Protein AF-A0A2Z2E329-F1 (afdb_monomer)

Mean predicted aligned error: 2.44 Å

pLDDT: mean 96.84, std 5.15, range [56.22, 98.81]

Structure (mmCIF, N/CA/C/O backbone):
data_AF-A0A2Z2E329-F1
#
_entry.id   AF-A0A2Z2E329-F1
#
loop_
_atom_site.group_PDB
_atom_site.id
_atom_site.type_symbol
_atom_site.label_atom_id
_atom_site.label_alt_id
_atom_site.label_comp_id
_atom_site.label_asym_id
_atom_site.label_entity_id
_atom_site.label_seq_id
_atom_site.pdbx_PDB_ins_code
_atom_site.Cartn_x
_atom_site.Cartn_y
_atom_site.Cartn_z
_atom_site.occupancy
_atom_site.B_iso_or_equiv
_atom_site.auth_seq_id
_atom_site.auth_comp_id
_atom_site.auth_asym_id
_atom_site.auth_atom_id
_atom_site.pdbx_PDB_model_num
ATOM 1 N N . GLU A 1 1 ? 2.860 -0.903 -26.169 1.00 56.22 1 GLU A N 1
ATOM 2 C CA . GLU A 1 1 ? 3.344 -0.074 -25.047 1.00 56.22 1 GLU A CA 1
ATOM 3 C C . GLU A 1 1 ? 4.044 -0.968 -24.043 1.00 56.22 1 GLU A C 1
ATOM 5 O O . GLU A 1 1 ? 3.713 -2.146 -23.970 1.00 56.22 1 GLU A O 1
ATOM 10 N N . ALA A 1 2 ? 5.029 -0.430 -23.336 1.00 77.94 2 ALA A N 1
ATOM 11 C CA . ALA A 1 2 ? 5.820 -1.147 -22.349 1.00 77.94 2 ALA A CA 1
ATOM 12 C C . ALA A 1 2 ? 5.401 -0.674 -20.950 1.00 77.94 2 ALA A C 1
ATOM 14 O O . ALA A 1 2 ? 5.903 0.331 -20.451 1.00 77.94 2 ALA A O 1
ATOM 15 N N . THR A 1 3 ? 4.414 -1.347 -20.358 1.00 93.88 3 THR A N 1
ATOM 16 C CA . THR A 1 3 ? 3.840 -0.992 -19.054 1.00 93.88 3 THR A CA 1
ATOM 17 C C . THR A 1 3 ? 3.978 -2.148 -18.070 1.00 93.88 3 THR A C 1
ATOM 19 O O . THR A 1 3 ? 3.959 -3.316 -18.451 1.00 93.88 3 THR A O 1
ATOM 22 N N . GLY A 1 4 ? 4.184 -1.804 -16.798 1.00 95.38 4 GLY A N 1
ATOM 23 C CA . GLY A 1 4 ? 4.199 -2.765 -15.698 1.00 95.38 4 GLY A CA 1
ATOM 24 C C . GLY A 1 4 ? 2.802 -2.968 -15.110 1.00 95.38 4 GLY A C 1
ATOM 25 O O . GLY A 1 4 ? 1.796 -2.616 -15.729 1.00 95.38 4 GLY A O 1
ATOM 26 N N . VAL A 1 5 ? 2.736 -3.474 -13.878 1.00 97.88 5 VAL A N 1
ATOM 27 C CA . VAL A 1 5 ? 1.482 -3.630 -13.130 1.00 97.88 5 VAL A CA 1
ATOM 28 C C . VAL A 1 5 ? 1.514 -2.801 -11.849 1.00 97.88 5 VAL A C 1
ATOM 30 O O . VAL A 1 5 ? 2.349 -2.984 -10.966 1.00 97.88 5 VAL A O 1
ATOM 33 N N . VAL A 1 6 ? 0.581 -1.857 -11.749 1.00 98.19 6 VAL A N 1
ATOM 34 C CA . VAL A 1 6 ? 0.477 -0.926 -10.623 1.00 98.19 6 VAL A CA 1
ATOM 35 C C . VAL A 1 6 ? -0.980 -0.831 -10.206 1.00 98.19 6 VAL A C 1
ATOM 37 O O . VAL A 1 6 ? -1.865 -0.690 -11.051 1.00 98.19 6 VAL A O 1
ATOM 40 N N . GLY A 1 7 ? -1.252 -0.909 -8.906 1.00 98.38 7 GLY A N 1
ATOM 41 C CA . GLY A 1 7 ? -2.625 -0.857 -8.431 1.00 98.38 7 GLY A CA 1
ATOM 42 C C . GLY A 1 7 ? -2.775 -0.787 -6.922 1.00 98.38 7 GLY A C 1
ATOM 43 O O . GLY A 1 7 ? -1.819 -0.897 -6.153 1.00 98.38 7 GLY A O 1
ATOM 44 N N . VAL A 1 8 ? -4.026 -0.596 -6.506 1.00 98.75 8 VAL A N 1
ATOM 45 C CA . VAL A 1 8 ? -4.427 -0.595 -5.102 1.00 98.75 8 VAL A CA 1
ATOM 46 C C . VAL A 1 8 ? -5.607 -1.537 -4.912 1.00 98.75 8 VAL A C 1
ATOM 48 O O . VAL A 1 8 ? -6.646 -1.379 -5.551 1.00 98.75 8 VAL A O 1
ATOM 51 N N . ALA A 1 9 ? -5.468 -2.486 -3.991 1.00 98.62 9 ALA A N 1
ATOM 52 C CA . ALA A 1 9 ? -6.575 -3.293 -3.494 1.00 98.62 9 ALA A CA 1
ATOM 53 C C . ALA A 1 9 ? -7.139 -2.661 -2.215 1.00 98.62 9 ALA A C 1
ATOM 55 O O . ALA A 1 9 ? -6.378 -2.300 -1.318 1.00 98.62 9 ALA A O 1
ATOM 56 N N . ALA A 1 10 ? -8.464 -2.544 -2.112 1.00 98.62 10 ALA A N 1
ATOM 57 C CA . ALA A 1 10 ? -9.139 -1.980 -0.945 1.00 98.62 10 ALA A CA 1
ATOM 58 C C . ALA A 1 10 ? -10.177 -2.957 -0.382 1.00 98.62 10 ALA A C 1
ATOM 60 O O . ALA A 1 10 ? -11.071 -3.406 -1.098 1.00 98.62 10 ALA A O 1
ATOM 61 N N . TYR A 1 11 ? -10.079 -3.240 0.915 1.00 98.44 11 TYR A N 1
ATOM 62 C CA . TYR A 1 11 ? -10.966 -4.140 1.646 1.00 98.44 11 TYR A CA 1
ATOM 63 C C . TYR A 1 11 ? -11.711 -3.384 2.740 1.00 98.44 11 TYR A C 1
ATOM 65 O O . TYR A 1 11 ? -11.110 -2.649 3.528 1.00 98.44 11 TYR A O 1
ATOM 73 N N . ARG A 1 12 ? -13.027 -3.595 2.819 1.00 98.19 12 ARG A N 1
ATOM 74 C CA . ARG A 1 12 ? -13.843 -3.084 3.922 1.00 98.19 12 ARG A CA 1
ATOM 75 C C . ARG A 1 12 ? -13.607 -3.942 5.160 1.00 98.19 12 ARG A C 1
ATOM 77 O O . ARG A 1 12 ? -13.712 -5.162 5.095 1.00 98.19 12 ARG A O 1
ATOM 84 N N . MET A 1 13 ? -13.338 -3.296 6.285 1.00 98.06 13 MET A N 1
ATOM 85 C CA . MET A 1 13 ? -13.168 -3.947 7.581 1.00 98.06 13 MET A CA 1
ATOM 86 C C . MET A 1 13 ? -14.481 -3.922 8.378 1.00 98.06 13 MET A C 1
ATOM 88 O O . MET A 1 13 ? -15.326 -3.044 8.177 1.00 98.06 13 MET A O 1
ATOM 92 N N . SER A 1 14 ? -14.656 -4.876 9.296 1.00 97.56 14 SER A N 1
ATOM 93 C CA . SER A 1 14 ? -15.852 -4.983 10.151 1.00 97.56 14 SER A CA 1
ATOM 94 C C . SER A 1 14 ? -16.041 -3.778 11.078 1.00 97.56 14 SER A C 1
ATOM 96 O O . SER A 1 14 ? -17.166 -3.425 11.415 1.00 97.56 14 SER A O 1
ATOM 98 N N . ASP A 1 15 ? -14.955 -3.088 11.424 1.00 96.56 15 ASP A N 1
ATOM 99 C CA . ASP A 1 15 ? -14.930 -1.878 12.252 1.00 96.56 15 ASP A CA 1
ATOM 100 C C . ASP A 1 15 ? -15.191 -0.575 11.461 1.00 96.56 15 ASP A C 1
ATOM 102 O O . ASP A 1 15 ? -14.860 0.529 11.917 1.00 96.56 15 ASP A O 1
ATOM 106 N N . GLY A 1 16 ? -15.739 -0.708 10.247 1.00 96.94 16 GLY A N 1
ATOM 107 C CA . GLY A 1 16 ? -16.148 0.392 9.375 1.00 96.94 16 GLY A CA 1
ATOM 108 C C . GLY A 1 16 ? -15.008 1.111 8.650 1.00 96.94 16 GLY A C 1
ATOM 109 O O . GLY A 1 16 ? -15.260 2.134 8.011 1.00 96.94 16 GLY A O 1
ATOM 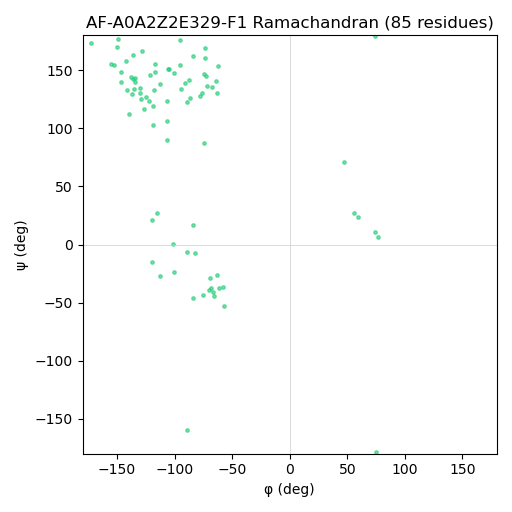110 N N . LYS A 1 17 ? -13.767 0.620 8.745 1.00 98.44 17 LYS A N 1
ATOM 111 C CA . LYS A 1 17 ? -12.587 1.198 8.076 1.00 98.44 17 LYS A CA 1
ATOM 112 C C . LYS A 1 17 ? -12.297 0.510 6.743 1.00 98.44 17 LYS A C 1
ATOM 114 O O . LYS A 1 17 ? -12.961 -0.453 6.357 1.00 98.44 17 LYS A O 1
ATOM 119 N N . THR A 1 18 ? -11.293 1.022 6.036 1.00 98.69 18 THR A N 1
ATOM 120 C CA . THR A 1 18 ? -10.797 0.431 4.787 1.00 98.69 18 THR A CA 1
ATOM 121 C C . THR A 1 18 ? -9.317 0.114 4.910 1.00 98.69 18 THR A C 1
ATOM 123 O O . THR A 1 18 ? -8.524 1.021 5.163 1.00 98.69 18 THR A O 1
ATOM 126 N N . MET A 1 19 ? -8.937 -1.140 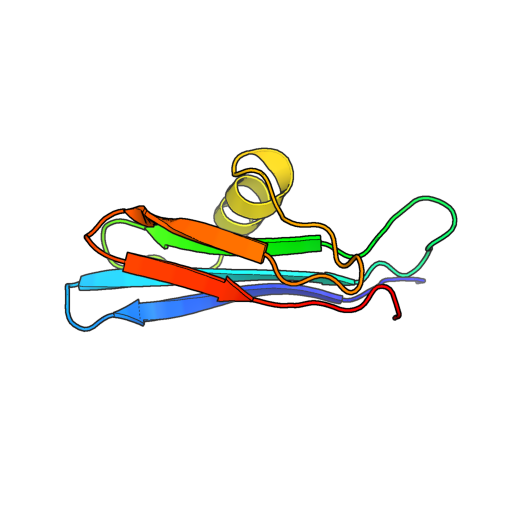4.681 1.00 98.50 19 MET A N 1
ATOM 127 C CA . MET A 1 19 ? -7.542 -1.532 4.496 1.00 98.50 19 MET A CA 1
ATOM 128 C C . MET A 1 19 ? -7.187 -1.424 3.015 1.00 98.50 19 MET A C 1
ATOM 130 O O . MET A 1 19 ? -7.836 -2.054 2.184 1.00 98.50 19 MET A O 1
ATOM 134 N N . ALA A 1 20 ? -6.164 -0.639 2.695 1.00 98.69 20 ALA A N 1
ATOM 135 C CA . ALA A 1 20 ? -5.657 -0.483 1.341 1.00 98.69 20 ALA A CA 1
ATOM 136 C C . ALA A 1 20 ? -4.253 -1.077 1.217 1.00 98.69 20 ALA A C 1
ATOM 138 O O . ALA A 1 20 ? -3.418 -0.874 2.104 1.00 98.69 20 ALA A O 1
ATOM 139 N N . VAL A 1 21 ? -4.004 -1.770 0.109 1.00 98.75 21 VAL A N 1
ATOM 140 C CA . VAL A 1 21 ? -2.726 -2.398 -0.233 1.00 98.75 21 VAL A CA 1
ATOM 141 C C . VAL A 1 21 ? -2.304 -1.911 -1.614 1.00 98.75 21 VAL A C 1
ATOM 143 O O . VAL A 1 21 ? -3.001 -2.165 -2.591 1.00 98.75 21 VAL A O 1
ATOM 146 N N . LEU A 1 22 ? -1.180 -1.203 -1.682 1.00 98.81 22 LEU A N 1
ATOM 147 C CA . LEU A 1 22 ? -0.517 -0.776 -2.913 1.00 98.81 22 LEU A CA 1
ATOM 148 C C . LEU A 1 22 ? 0.502 -1.832 -3.339 1.00 98.81 22 LEU A C 1
ATOM 150 O O . LEU A 1 22 ? 1.273 -2.305 -2.502 1.00 98.81 22 LEU A O 1
ATOM 154 N N . PHE A 1 23 ? 0.563 -2.090 -4.640 1.00 98.62 23 PHE A N 1
ATOM 155 C CA . PHE A 1 23 ? 1.663 -2.778 -5.311 1.00 98.62 23 PHE A CA 1
ATOM 156 C C . PHE A 1 23 ? 2.032 -2.015 -6.590 1.00 98.62 23 PHE A C 1
ATOM 158 O O . PHE A 1 23 ? 1.160 -1.512 -7.302 1.00 98.62 23 PHE A O 1
ATOM 165 N N . SER A 1 24 ? 3.328 -1.907 -6.862 1.00 98.50 24 SER A N 1
ATOM 166 C CA . SER A 1 24 ? 3.889 -1.271 -8.050 1.00 98.50 24 SER A CA 1
ATOM 167 C C . SER A 1 24 ? 5.069 -2.099 -8.539 1.00 98.50 24 SER A C 1
ATOM 169 O O . SER A 1 24 ? 6.086 -2.189 -7.849 1.00 98.50 24 SER A O 1
ATOM 171 N N . VAL A 1 25 ? 4.904 -2.713 -9.706 1.00 98.31 25 VAL A N 1
ATOM 172 C CA . VAL A 1 25 ? 5.910 -3.512 -10.408 1.00 98.31 25 VAL A CA 1
ATOM 173 C C . VAL A 1 25 ? 6.147 -2.818 -11.752 1.00 98.31 25 VAL A C 1
ATOM 175 O O . VAL A 1 25 ? 5.268 -2.867 -12.619 1.00 98.31 25 VAL A O 1
ATOM 178 N N . PRO A 1 26 ? 7.252 -2.071 -11.916 1.00 97.31 26 PRO A N 1
ATOM 179 C CA . 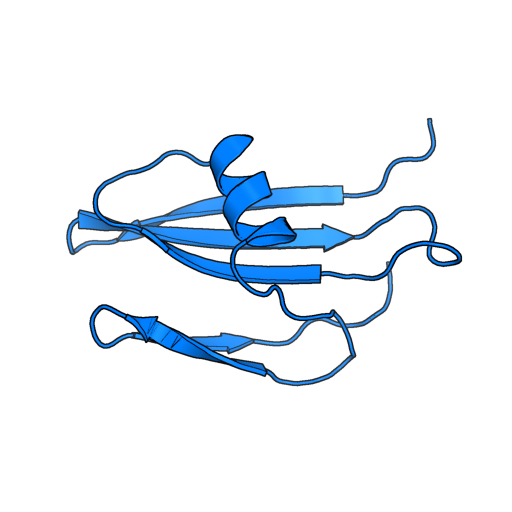PRO A 1 26 ? 7.513 -1.313 -13.133 1.00 97.31 26 PRO A CA 1
ATOM 180 C C . PRO A 1 26 ? 7.926 -2.230 -14.290 1.00 97.31 26 PRO A C 1
ATOM 182 O O . PRO A 1 26 ? 8.386 -3.346 -14.088 1.00 97.31 26 PRO A O 1
ATOM 185 N N . TYR A 1 27 ? 7.807 -1.729 -15.519 1.00 94.62 27 TYR A N 1
ATOM 186 C CA . TYR A 1 27 ? 8.367 -2.407 -16.692 1.00 94.62 27 TYR A CA 1
ATOM 187 C C . TYR A 1 27 ? 9.894 -2.242 -16.776 1.00 94.62 27 TYR A C 1
ATOM 189 O O . TYR A 1 27 ? 10.609 -3.192 -17.078 1.00 94.62 27 TYR A O 1
ATOM 197 N N . ASP A 1 28 ? 10.397 -1.027 -16.522 1.00 92.69 28 ASP A N 1
ATOM 198 C CA . ASP A 1 28 ? 11.815 -0.683 -16.671 1.00 92.69 28 ASP A CA 1
ATOM 199 C C . ASP A 1 28 ? 12.511 -0.529 -15.313 1.00 92.69 28 ASP A C 1
ATOM 201 O O . ASP A 1 28 ? 12.342 0.472 -14.608 1.00 92.69 28 ASP A O 1
ATOM 205 N N . TYR A 1 29 ? 13.336 -1.517 -14.973 1.00 93.81 29 TYR A N 1
ATOM 206 C CA . TYR A 1 29 ? 14.111 -1.546 -13.732 1.00 93.81 29 TYR A CA 1
ATOM 207 C C . TYR A 1 29 ? 15.412 -0.734 -13.780 1.00 93.81 29 TYR A C 1
ATOM 209 O O . TYR A 1 29 ? 16.048 -0.550 -12.743 1.00 93.81 29 TYR A O 1
ATOM 217 N N . ASN A 1 30 ? 15.812 -0.205 -14.944 1.00 91.62 30 ASN A N 1
ATOM 218 C CA . ASN A 1 30 ? 16.962 0.704 -15.006 1.00 91.62 30 ASN A CA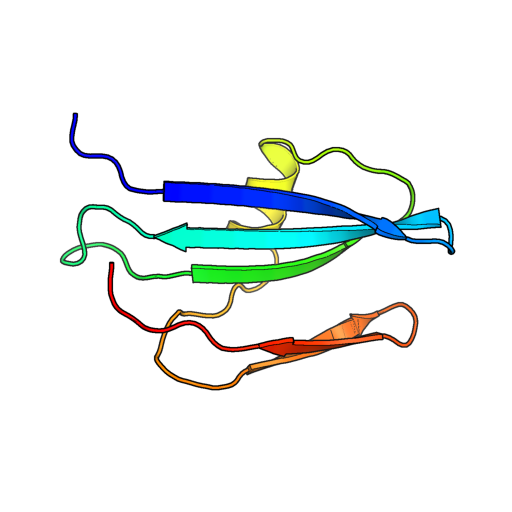 1
ATOM 219 C C . ASN A 1 30 ? 16.645 2.049 -14.335 1.00 91.62 30 ASN A C 1
ATOM 221 O O . ASN A 1 30 ? 17.543 2.712 -13.818 1.00 91.62 30 ASN A O 1
ATOM 225 N N . LEU A 1 31 ? 15.367 2.446 -14.339 1.00 90.12 31 LEU A N 1
ATOM 226 C CA . LEU A 1 31 ? 14.887 3.722 -13.801 1.00 90.12 31 LEU A CA 1
ATOM 227 C C . LEU A 1 31 ? 14.010 3.562 -12.553 1.00 90.12 31 LEU A C 1
ATOM 229 O O . LEU A 1 31 ? 13.953 4.472 -11.724 1.00 90.12 31 LEU A O 1
ATOM 233 N N . TYR A 1 32 ? 13.325 2.424 -12.407 1.00 94.56 32 TYR A N 1
ATOM 234 C CA . TYR A 1 32 ? 12.330 2.205 -11.359 1.00 94.56 32 TYR A CA 1
ATOM 235 C C . TYR A 1 32 ? 12.582 0.918 -10.570 1.00 94.56 32 TYR A C 1
ATOM 237 O O . TYR A 1 32 ? 13.396 0.078 -10.929 1.00 94.56 32 TYR A O 1
ATOM 245 N N . GLN A 1 33 ? 11.901 0.785 -9.436 1.00 97.06 33 GLN A N 1
ATOM 246 C CA . GLN A 1 33 ? 12.021 -0.347 -8.513 1.00 97.06 33 GLN A CA 1
ATOM 247 C C . GLN A 1 33 ? 10.624 -0.772 -8.061 1.00 97.06 33 GLN A C 1
ATOM 249 O O . GLN A 1 33 ? 9.677 0.007 -8.184 1.00 97.06 33 GLN A O 1
ATOM 254 N N . ASN A 1 34 ? 10.504 -1.977 -7.506 1.00 98.50 34 ASN A N 1
ATOM 255 C CA . ASN A 1 34 ? 9.265 -2.421 -6.877 1.00 98.50 34 ASN A CA 1
ATOM 256 C C . ASN A 1 34 ? 8.929 -1.572 -5.650 1.00 98.50 34 ASN A C 1
ATOM 258 O O . ASN A 1 34 ? 9.808 -1.266 -4.839 1.00 98.50 34 ASN A O 1
ATOM 262 N N . TRP A 1 35 ? 7.644 -1.261 -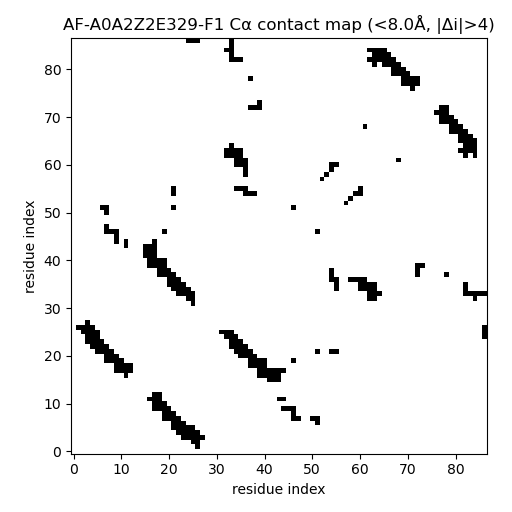5.477 1.00 98.62 35 TRP A N 1
ATOM 263 C CA . TRP A 1 35 ? 7.131 -0.568 -4.295 1.00 98.62 35 TRP A CA 1
ATOM 264 C C . TRP A 1 35 ? 5.817 -1.174 -3.822 1.00 98.62 35 TRP A C 1
ATOM 266 O O . TRP A 1 35 ? 4.950 -1.532 -4.619 1.00 98.62 35 TRP A O 1
ATOM 276 N N . TRP A 1 36 ? 5.630 -1.214 -2.509 1.00 98.81 36 TRP A N 1
ATOM 277 C CA . TRP A 1 36 ? 4.382 -1.642 -1.894 1.00 98.81 36 TRP A CA 1
ATOM 278 C C . TRP A 1 36 ? 4.066 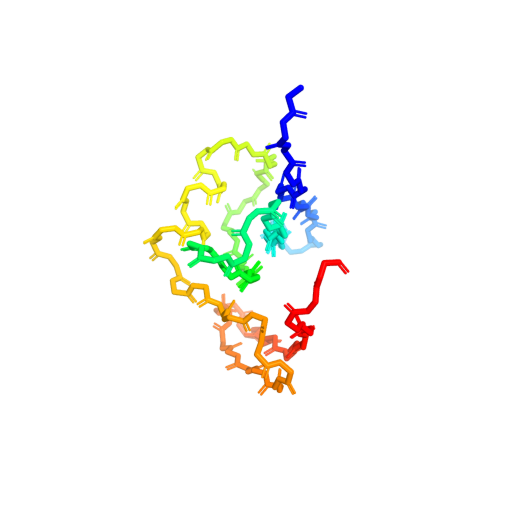-0.815 -0.657 1.00 98.81 36 TRP A C 1
ATOM 280 O O . TRP A 1 36 ? 4.930 -0.189 -0.041 1.00 98.81 36 TRP A O 1
ATOM 290 N N . ASN A 1 37 ? 2.792 -0.782 -0.282 1.00 98.75 37 ASN A N 1
ATOM 291 C CA . ASN A 1 37 ? 2.382 -0.092 0.932 1.00 98.75 37 ASN A CA 1
ATOM 292 C C . ASN A 1 37 ? 1.077 -0.665 1.488 1.00 98.75 37 ASN A C 1
ATOM 294 O O . ASN A 1 37 ? 0.256 -1.196 0.748 1.00 98.75 37 ASN A O 1
ATOM 298 N N . VAL A 1 38 ? 0.861 -0.509 2.793 1.00 98.62 38 VAL A N 1
ATOM 299 C CA . VAL A 1 38 ? -0.401 -0.842 3.466 1.00 98.62 38 VAL A CA 1
ATOM 300 C C . VAL A 1 38 ? -0.833 0.338 4.329 1.00 98.62 38 VAL A C 1
ATOM 302 O O . VAL A 1 38 ? -0.018 0.909 5.055 1.00 98.62 38 VAL A O 1
ATOM 305 N N . LYS A 1 39 ? -2.107 0.727 4.279 1.00 98.50 39 LYS A N 1
ATOM 306 C CA . LYS A 1 39 ? -2.657 1.803 5.123 1.00 98.50 39 LYS A CA 1
ATOM 307 C C . LYS A 1 39 ? -4.107 1.512 5.480 1.00 98.50 39 LYS A C 1
ATOM 309 O O . LYS A 1 39 ? -4.837 0.924 4.687 1.00 98.50 39 LYS A O 1
ATOM 314 N N . VAL A 1 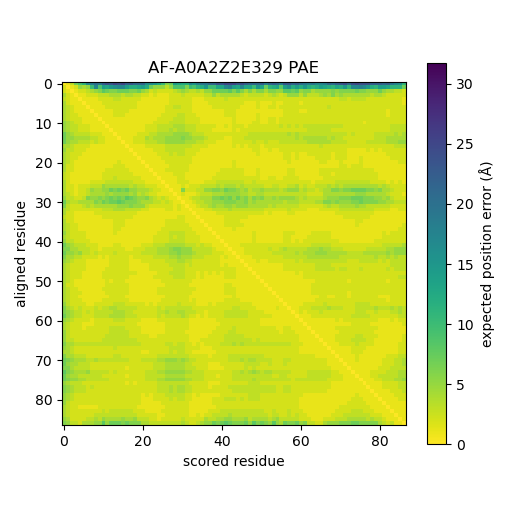40 ? -4.530 1.959 6.660 1.00 98.56 40 VAL A N 1
ATOM 315 C CA . VAL A 1 40 ? -5.934 1.898 7.081 1.00 98.56 40 VAL A CA 1
ATOM 316 C C . VAL A 1 40 ? -6.535 3.300 7.034 1.00 98.56 40 VAL A C 1
ATOM 318 O O . VAL A 1 40 ? -6.032 4.233 7.662 1.00 98.56 40 VAL A O 1
ATOM 321 N N . TYR A 1 41 ? -7.625 3.454 6.287 1.00 98.38 41 TYR A N 1
ATOM 322 C CA . TYR A 1 41 ? -8.375 4.701 6.161 1.00 98.38 41 TYR A CA 1
ATOM 323 C C . TYR A 1 41 ? -9.629 4.691 7.038 1.00 98.38 41 TYR A C 1
ATOM 325 O O . TYR A 1 41 ? -10.275 3.659 7.216 1.00 98.38 41 TYR A O 1
ATOM 333 N N . ARG A 1 42 ? -10.019 5.871 7.540 1.00 97.81 42 ARG A N 1
ATOM 334 C CA . ARG A 1 42 ? -11.316 6.062 8.209 1.00 97.81 42 ARG A CA 1
ATOM 335 C C . ARG A 1 42 ? -12.454 5.924 7.200 1.00 97.81 42 ARG A C 1
ATOM 337 O O . ARG A 1 42 ? -12.405 6.553 6.138 1.00 97.81 42 ARG A O 1
ATOM 344 N N . GLY A 1 43 ? -13.494 5.192 7.595 1.00 97.81 43 GLY A N 1
ATOM 345 C CA . GLY A 1 43 ? -14.689 4.965 6.788 1.00 97.81 43 GLY A CA 1
ATOM 346 C C . GLY A 1 43 ? -14.465 3.986 5.636 1.00 97.81 43 GLY A C 1
ATOM 347 O O . GLY A 1 43 ? -13.354 3.495 5.407 1.00 97.81 43 GLY A O 1
ATOM 348 N N . TRP A 1 44 ? -15.536 3.736 4.884 1.00 96.00 44 TRP A N 1
ATOM 349 C CA . TRP A 1 44 ? -15.468 3.000 3.627 1.00 96.00 44 TRP A CA 1
ATOM 350 C C . TRP A 1 44 ? -14.935 3.897 2.504 1.00 96.00 44 TRP A C 1
ATOM 352 O O . TRP A 1 44 ? -15.457 4.991 2.281 1.00 96.00 44 TRP A O 1
ATOM 362 N N . ARG A 1 45 ? -13.900 3.434 1.796 1.00 97.44 45 ARG A N 1
ATOM 363 C CA . ARG A 1 45 ? -13.300 4.116 0.644 1.00 97.44 45 ARG A CA 1
ATOM 364 C C . ARG A 1 45 ? -13.018 3.109 -0.464 1.00 97.44 45 ARG A C 1
ATOM 366 O O . ARG A 1 45 ? -12.374 2.092 -0.229 1.00 97.44 45 ARG A O 1
ATOM 373 N N . ARG A 1 46 ? -13.467 3.410 -1.680 1.00 98.00 46 ARG A N 1
ATOM 374 C CA . ARG A 1 46 ? -13.099 2.637 -2.871 1.00 98.00 46 ARG A CA 1
ATOM 375 C C . ARG A 1 46 ? -11.652 2.963 -3.256 1.00 98.00 46 ARG A C 1
ATOM 377 O O . ARG A 1 46 ? -11.220 4.096 -3.069 1.00 98.00 46 ARG A O 1
ATOM 384 N N . ALA A 1 47 ? -10.924 1.984 -3.789 1.00 98.44 47 ALA A N 1
ATOM 385 C CA . ALA A 1 47 ? -9.633 2.246 -4.416 1.00 98.44 47 ALA A CA 1
ATOM 386 C C . ALA A 1 47 ? -9.819 3.158 -5.640 1.00 98.44 47 ALA A C 1
ATOM 388 O O . ALA A 1 47 ? -10.681 2.902 -6.484 1.00 98.44 47 ALA A O 1
ATOM 389 N N . ASP A 1 48 ? -9.027 4.221 -5.707 1.00 98.44 48 ASP A N 1
ATOM 390 C CA . ASP A 1 48 ? -9.028 5.211 -6.779 1.00 98.44 48 ASP A CA 1
ATOM 391 C C . ASP A 1 48 ? -7.617 5.794 -6.982 1.00 98.44 48 ASP A C 1
ATOM 393 O O . ASP A 1 48 ? -6.674 5.474 -6.249 1.00 98.44 48 ASP A O 1
ATOM 397 N N . GLN A 1 49 ? -7.478 6.668 -7.981 1.00 98.44 49 GLN A N 1
ATOM 398 C CA . GLN A 1 49 ? -6.213 7.333 -8.302 1.00 98.44 49 GLN A CA 1
ATOM 399 C C . GLN A 1 49 ? -5.654 8.134 -7.114 1.00 98.44 49 GLN A C 1
ATOM 401 O O . GLN A 1 49 ? -4.450 8.148 -6.869 1.00 98.44 49 GLN A O 1
ATOM 406 N N . LYS A 1 50 ? -6.528 8.758 -6.318 1.00 98.31 50 LYS A N 1
ATOM 407 C CA . LYS A 1 50 ? -6.127 9.547 -5.148 1.00 98.31 50 LYS A CA 1
ATOM 408 C C . LYS A 1 50 ? -5.553 8.662 -4.039 1.00 98.31 50 LYS A C 1
ATOM 410 O O . LYS A 1 50 ? -4.608 9.064 -3.360 1.00 98.31 50 LYS A O 1
ATOM 415 N N . MET A 1 51 ? -6.115 7.470 -3.841 1.00 98.69 51 MET A N 1
ATOM 416 C CA . MET A 1 51 ? -5.602 6.473 -2.904 1.00 98.69 51 MET A CA 1
ATOM 417 C C . MET A 1 51 ? -4.244 5.934 -3.362 1.00 98.69 51 MET A C 1
ATOM 419 O O . MET A 1 51 ? -3.345 5.805 -2.533 1.00 98.69 51 MET A O 1
ATOM 423 N N . TYR A 1 52 ? -4.072 5.684 -4.664 1.00 98.62 52 TYR A N 1
ATOM 424 C CA . TYR A 1 52 ? -2.768 5.345 -5.239 1.00 98.62 52 TYR A CA 1
ATOM 425 C C . TYR A 1 52 ? -1.724 6.432 -4.944 1.00 98.62 52 TYR A C 1
ATOM 427 O O . TYR A 1 52 ? -0.690 6.134 -4.349 1.00 98.62 52 TYR A O 1
ATOM 435 N N . GLU A 1 53 ? -2.014 7.696 -5.263 1.00 98.50 53 GLU A N 1
ATOM 436 C CA . GLU A 1 53 ? -1.074 8.803 -5.047 1.00 98.50 53 GLU A CA 1
ATOM 437 C C . GLU A 1 53 ? -0.711 8.996 -3.569 1.00 98.50 53 GLU A C 1
ATOM 439 O O . GLU A 1 53 ? 0.436 9.294 -3.234 1.00 98.50 53 GLU A O 1
ATOM 444 N N . ASP A 1 54 ? -1.677 8.817 -2.666 1.00 98.56 54 ASP A N 1
ATOM 445 C CA . ASP A 1 54 ? -1.435 8.884 -1.226 1.00 98.56 54 ASP A CA 1
ATOM 446 C C . ASP A 1 54 ? -0.520 7.747 -0.746 1.00 98.56 54 ASP A C 1
ATOM 448 O O . ASP A 1 54 ? 0.412 7.990 0.025 1.00 98.56 54 ASP A O 1
ATOM 452 N N . LEU A 1 55 ? -0.756 6.513 -1.200 1.00 98.62 55 LEU A N 1
ATOM 453 C CA . LEU A 1 55 ? 0.054 5.353 -0.818 1.00 98.62 55 LEU A CA 1
ATOM 454 C C . LEU A 1 55 ? 1.463 5.398 -1.420 1.00 98.62 55 LEU A C 1
ATOM 456 O O . LEU A 1 55 ? 2.414 5.029 -0.728 1.00 98.62 55 LEU A O 1
ATOM 460 N N . TYR A 1 56 ? 1.588 5.850 -2.669 1.00 98.31 56 TYR A N 1
ATOM 461 C CA . TYR A 1 56 ? 2.840 5.833 -3.423 1.00 98.31 56 TYR A CA 1
ATOM 462 C C . TYR A 1 56 ? 3.719 7.054 -3.116 1.00 98.31 56 TYR A C 1
ATOM 464 O O . TYR A 1 56 ? 4.902 6.895 -2.840 1.00 98.31 56 TYR A O 1
ATOM 472 N N . TYR A 1 57 ? 3.164 8.272 -3.086 1.00 97.94 57 TYR A N 1
ATOM 473 C CA . TYR A 1 57 ? 3.974 9.492 -2.937 1.00 97.94 57 TYR A CA 1
ATOM 474 C C . TYR A 1 57 ? 3.994 10.075 -1.520 1.00 97.94 57 TYR A C 1
ATOM 476 O O . TYR A 1 57 ? 4.912 10.820 -1.189 1.00 97.94 57 TYR A O 1
ATOM 484 N N . LYS A 1 58 ? 2.984 9.794 -0.682 1.00 97.31 58 LYS A N 1
ATOM 485 C CA . LYS A 1 58 ? 2.764 10.545 0.578 1.00 97.31 58 LYS A CA 1
ATOM 486 C C . LYS A 1 58 ? 2.836 9.706 1.850 1.00 97.31 58 LYS A C 1
ATOM 488 O O . LYS A 1 58 ? 2.933 10.266 2.936 1.00 97.31 58 LYS A O 1
ATOM 493 N N . SER A 1 59 ? 2.771 8.380 1.739 1.00 96.81 59 SER A N 1
ATOM 494 C CA . SER A 1 59 ? 2.628 7.479 2.894 1.00 96.81 59 SER A CA 1
ATOM 495 C C . SER A 1 59 ? 3.831 6.559 3.107 1.00 96.81 59 SER A C 1
ATOM 497 O O . SER A 1 59 ? 3.652 5.463 3.644 1.00 96.81 59 SER A O 1
ATOM 499 N N . SER A 1 60 ? 5.020 6.991 2.675 1.00 97.00 60 SER A N 1
ATOM 500 C CA . SER A 1 60 ? 6.298 6.277 2.823 1.00 97.00 60 SER A CA 1
ATOM 501 C C . SER A 1 60 ? 6.196 4.799 2.418 1.00 97.00 60 SER A C 1
ATOM 503 O O . SER A 1 60 ? 6.151 3.931 3.296 1.00 97.00 60 SER A O 1
ATOM 505 N N . PRO A 1 61 ? 6.060 4.496 1.112 1.00 98.12 61 PRO A N 1
ATOM 506 C CA . PRO A 1 61 ? 6.004 3.115 0.647 1.00 98.12 61 PRO A CA 1
ATOM 507 C C . PRO A 1 61 ? 7.299 2.369 0.975 1.00 98.12 61 PRO A C 1
ATOM 509 O O . PRO A 1 61 ? 8.374 2.958 1.087 1.00 98.12 61 PRO A O 1
ATOM 512 N N . PHE A 1 62 ? 7.183 1.054 1.106 1.00 98.62 62 PHE A N 1
ATOM 513 C CA . PHE A 1 62 ? 8.320 0.160 1.234 1.00 98.62 62 PHE A CA 1
ATOM 514 C C . PHE A 1 62 ? 8.805 -0.248 -0.148 1.00 98.62 62 PHE A C 1
ATOM 516 O O . PHE A 1 62 ? 8.005 -0.492 -1.056 1.00 98.62 62 PHE A O 1
ATOM 523 N N . LYS A 1 63 ? 10.120 -0.349 -0.295 1.00 98.38 63 LYS A N 1
ATOM 524 C CA . LYS A 1 63 ? 10.732 -0.912 -1.490 1.00 98.38 63 LYS A CA 1
ATOM 525 C C . LYS A 1 63 ? 10.524 -2.433 -1.496 1.00 98.38 63 LYS A C 1
ATOM 527 O O . LYS A 1 63 ? 10.529 -3.064 -0.440 1.00 98.38 63 LYS A O 1
ATOM 532 N N . GLY A 1 64 ? 10.327 -3.017 -2.675 1.00 98.44 64 GLY A N 1
ATOM 533 C CA . GLY A 1 64 ? 10.512 -4.454 -2.880 1.00 98.44 64 GLY A CA 1
ATOM 534 C C . GLY A 1 64 ? 12.006 -4.744 -2.917 1.00 98.44 64 GLY A C 1
ATOM 535 O O . GLY A 1 64 ? 12.633 -4.639 -3.966 1.00 98.44 64 GLY A O 1
ATOM 536 N N . ASP A 1 65 ? 12.590 -4.969 -1.746 1.00 98.44 65 ASP A N 1
ATOM 537 C CA . ASP A 1 65 ? 14.035 -5.070 -1.513 1.00 98.44 65 ASP A CA 1
ATOM 538 C C . ASP A 1 65 ? 14.441 -6.431 -0.940 1.00 98.44 65 ASP A C 1
ATOM 540 O O . ASP A 1 65 ? 15.489 -6.555 -0.308 1.00 98.44 65 ASP A O 1
ATOM 544 N N . ASP A 1 66 ? 13.587 -7.440 -1.134 1.00 98.31 66 ASP A N 1
ATOM 545 C CA . ASP A 1 66 ? 13.785 -8.792 -0.618 1.00 98.31 66 ASP A CA 1
ATOM 546 C C . ASP A 1 66 ? 13.895 -8.830 0.923 1.00 98.31 66 ASP A C 1
ATOM 548 O O . ASP A 1 66 ? 14.453 -9.768 1.503 1.00 98.31 66 ASP A O 1
ATOM 552 N N . GLY A 1 67 ? 13.330 -7.818 1.594 1.00 98.31 67 GLY A N 1
ATOM 553 C CA . GLY A 1 67 ? 13.321 -7.645 3.041 1.00 98.31 67 GLY A CA 1
ATOM 5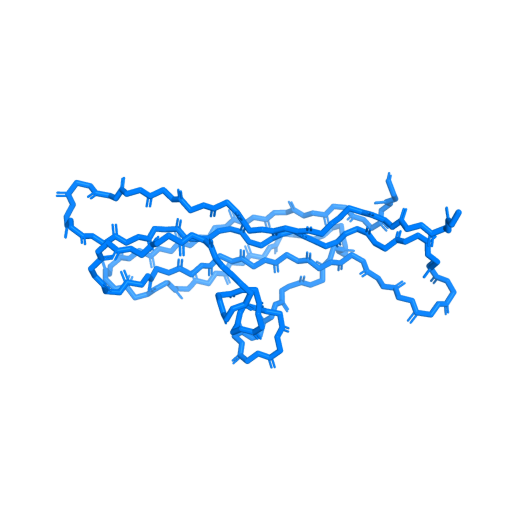54 C C . GLY A 1 67 ? 11.923 -7.679 3.665 1.00 98.31 67 GLY A C 1
ATOM 555 O O . GLY A 1 67 ? 10.899 -7.382 3.046 1.00 98.31 67 GLY A O 1
ATOM 556 N N . TRP A 1 68 ? 11.876 -8.038 4.951 1.00 98.62 68 TRP A N 1
ATOM 557 C CA . TRP A 1 68 ? 10.664 -7.927 5.763 1.00 98.62 68 TRP A CA 1
ATOM 558 C C . TRP A 1 68 ? 10.556 -6.533 6.377 1.00 98.62 68 TRP A C 1
ATOM 560 O O . TRP A 1 68 ? 11.424 -6.127 7.146 1.00 98.62 68 TRP A O 1
ATOM 570 N N . HIS A 1 69 ? 9.423 -5.866 6.164 1.00 98.44 69 HIS A N 1
ATOM 571 C CA . HIS A 1 69 ? 9.129 -4.558 6.755 1.00 98.44 69 HIS A CA 1
ATOM 572 C C . HIS A 1 69 ? 7.924 -4.633 7.679 1.00 98.44 69 HIS A C 1
ATOM 574 O O . HIS A 1 69 ? 7.004 -5.425 7.463 1.00 98.44 69 HIS A O 1
ATOM 580 N N . SER A 1 70 ? 7.913 -3.812 8.728 1.00 98.25 70 SER A N 1
ATOM 581 C CA . SER A 1 70 ? 6.787 -3.703 9.659 1.00 98.25 70 SER A CA 1
ATOM 582 C C . SER A 1 70 ? 6.464 -2.246 9.959 1.00 98.25 70 SER A C 1
ATOM 584 O O . SER A 1 70 ? 7.371 -1.434 10.115 1.00 98.25 70 SER A O 1
ATOM 586 N N . LYS A 1 71 ? 5.177 -1.915 10.103 1.00 97.31 71 LYS A N 1
ATOM 587 C CA . LYS A 1 71 ? 4.751 -0.599 10.605 1.00 97.31 71 LYS A CA 1
ATOM 588 C C . LYS A 1 71 ? 3.400 -0.634 11.300 1.00 97.31 71 LYS A C 1
ATOM 590 O O . LYS A 1 71 ? 2.543 -1.466 10.998 1.00 97.31 71 LYS A O 1
ATOM 595 N N . TYR A 1 72 ? 3.204 0.318 12.204 1.00 97.62 72 TYR A N 1
ATOM 596 C CA . TYR A 1 72 ? 1.901 0.597 12.793 1.00 97.62 72 TYR A CA 1
ATOM 597 C C . TYR A 1 72 ? 0.982 1.264 11.763 1.00 97.62 72 TYR A C 1
ATOM 599 O O . TYR A 1 72 ? 1.398 2.160 11.032 1.00 97.62 72 TYR A O 1
ATOM 607 N N . LEU A 1 73 ? -0.276 0.824 11.713 1.00 97.25 73 LEU A N 1
ATOM 608 C CA . LEU A 1 73 ? -1.299 1.331 10.788 1.00 97.25 73 LEU A CA 1
ATOM 609 C C . LEU A 1 73 ? -2.271 2.314 11.460 1.00 97.25 73 LEU A C 1
ATOM 611 O O . LEU A 1 73 ? -3.204 2.800 10.820 1.00 97.25 73 LEU A O 1
ATOM 615 N N . GLY A 1 74 ? -2.070 2.584 12.753 1.00 95.94 74 GLY A N 1
ATOM 616 C CA . GLY A 1 74 ? -3.084 3.184 13.614 1.00 95.94 74 GLY A CA 1
ATOM 617 C C . GLY A 1 74 ? -4.173 2.177 13.993 1.00 95.94 74 GLY A C 1
ATOM 618 O O . GLY A 1 74 ? -4.111 1.005 13.630 1.00 95.94 74 GLY A O 1
ATOM 619 N N . TYR A 1 75 ? -5.172 2.629 14.755 1.00 96.31 75 TYR A N 1
ATOM 620 C CA . TYR A 1 75 ? -6.338 1.820 15.157 1.00 96.31 75 TYR A CA 1
ATOM 621 C C . TYR A 1 75 ? -5.997 0.506 15.888 1.00 96.31 75 TYR A C 1
ATOM 623 O O . TYR A 1 75 ? -6.753 -0.454 15.809 1.00 96.31 75 TYR A O 1
ATOM 631 N N . GLY A 1 76 ? -4.852 0.449 16.577 1.00 96.81 76 GLY A N 1
ATOM 632 C CA . GLY A 1 76 ? -4.377 -0.767 17.249 1.00 96.81 76 GLY A CA 1
ATOM 633 C C . GLY A 1 76 ? -3.830 -1.846 16.306 1.00 96.81 76 GLY A C 1
ATOM 634 O O . GLY A 1 76 ? -3.580 -2.963 16.746 1.00 96.81 76 GLY A O 1
ATOM 635 N N . LEU A 1 77 ? -3.630 -1.532 15.021 1.00 97.81 77 LEU A N 1
ATOM 636 C CA . LEU A 1 77 ? -3.184 -2.477 13.998 1.00 97.81 77 LEU A CA 1
ATOM 637 C C . LEU A 1 77 ? -1.719 -2.249 13.604 1.00 97.81 77 LEU A C 1
ATOM 639 O O . LEU A 1 77 ? -1.203 -1.126 13.607 1.00 97.81 77 LEU A O 1
ATOM 643 N N . ARG A 1 78 ? -1.057 -3.334 13.194 1.00 98.00 78 ARG A N 1
ATOM 644 C CA . ARG A 1 78 ? 0.301 -3.352 12.636 1.00 98.00 78 ARG A CA 1
ATOM 645 C C . ARG A 1 78 ? 0.321 -4.270 11.417 1.00 98.00 78 ARG A C 1
ATOM 647 O O . ARG A 1 78 ? -0.304 -5.325 11.454 1.00 98.00 78 ARG A O 1
ATOM 654 N N . CYS A 1 79 ? 1.062 -3.909 10.373 1.00 97.75 79 CYS A N 1
ATOM 655 C CA . CYS A 1 79 ? 1.386 -4.835 9.287 1.00 97.75 79 CYS A CA 1
ATOM 656 C C . CYS A 1 79 ? 2.833 -5.313 9.393 1.00 97.75 79 CYS A C 1
ATOM 658 O O . CYS A 1 79 ? 3.708 -4.577 9.857 1.00 97.75 79 CYS A O 1
ATOM 660 N N . ARG A 1 80 ? 3.071 -6.527 8.899 1.00 98.44 80 ARG A N 1
ATOM 661 C CA . ARG A 1 80 ? 4.385 -7.039 8.515 1.00 98.44 80 ARG A CA 1
ATOM 662 C C . ARG A 1 80 ? 4.247 -7.627 7.115 1.00 98.44 80 ARG A C 1
ATOM 664 O O . ARG A 1 80 ? 3.307 -8.382 6.884 1.00 98.44 80 ARG A O 1
ATOM 671 N N . GLY A 1 81 ? 5.136 -7.266 6.201 1.00 98.38 81 GLY A N 1
ATOM 672 C CA . GLY A 1 81 ? 5.068 -7.709 4.810 1.00 98.38 81 GLY A CA 1
ATOM 673 C C . GLY A 1 81 ? 6.441 -7.808 4.164 1.00 98.38 81 GLY A C 1
ATOM 674 O O . GLY A 1 81 ? 7.440 -7.391 4.751 1.00 98.38 81 GLY A O 1
ATOM 675 N N . TYR A 1 82 ? 6.453 -8.403 2.979 1.00 98.62 82 TYR A N 1
ATOM 676 C CA . TYR A 1 82 ? 7.629 -8.706 2.178 1.00 98.62 82 TYR A CA 1
ATOM 677 C C . TYR A 1 82 ? 7.245 -8.571 0.703 1.00 98.62 82 TYR A C 1
ATOM 679 O O . TYR A 1 82 ? 6.162 -9.011 0.314 1.00 98.62 82 TYR A O 1
ATOM 687 N N . MET A 1 83 ? 8.133 -7.998 -0.103 1.00 98.62 83 MET A N 1
ATOM 688 C CA . MET A 1 83 ? 8.033 -7.990 -1.560 1.00 98.62 83 MET A CA 1
ATOM 689 C C . MET A 1 83 ? 9.440 -8.167 -2.125 1.00 98.62 83 MET A C 1
ATOM 691 O O . MET A 1 83 ? 10.375 -7.512 -1.662 1.00 98.62 83 MET A O 1
ATOM 695 N N . ASN A 1 84 ? 9.588 -9.060 -3.100 1.00 98.12 84 ASN A N 1
ATOM 696 C CA . ASN A 1 84 ? 10.856 -9.257 -3.789 1.00 98.12 84 ASN A CA 1
ATOM 697 C C . ASN A 1 84 ? 11.158 -8.090 -4.745 1.00 98.12 84 ASN A C 1
ATOM 699 O O . ASN A 1 84 ? 10.304 -7.237 -5.014 1.00 98.12 84 ASN A O 1
ATOM 703 N N . SER A 1 85 ? 12.384 -8.045 -5.253 1.00 97.81 85 SER A N 1
ATOM 704 C CA . SER A 1 85 ? 12.833 -6.989 -6.171 1.00 97.81 85 SER A CA 1
ATOM 705 C C . SER A 1 85 ? 12.592 -7.280 -7.659 1.00 97.81 85 SER A C 1
ATOM 707 O O . SER A 1 85 ? 12.804 -6.390 -8.482 1.00 97.81 85 SER A O 1
ATOM 709 N N . SER A 1 86 ? 12.130 -8.486 -8.015 1.00 96.44 86 SER A N 1
ATOM 710 C CA . SER A 1 86 ? 11.931 -8.910 -9.409 1.00 96.44 86 SER A CA 1
ATOM 711 C C . SER A 1 86 ? 10.589 -8.476 -10.009 1.00 96.44 86 SER A C 1
ATOM 713 O O . SER A 1 86 ? 9.646 -8.166 -9.279 1.00 96.44 86 SER A O 1
ATOM 715 N N . GLY A 1 87 ? 10.512 -8.509 -11.343 1.00 91.62 87 GLY A N 1
ATOM 716 C CA . GLY A 1 87 ? 9.261 -8.399 -12.106 1.00 91.62 87 GLY A CA 1
ATOM 717 C C . GLY A 1 87 ? 8.375 -9.629 -12.011 1.00 91.62 87 GLY A C 1
ATOM 718 O O . GLY A 1 87 ? 8.909 -10.711 -11.663 1.00 91.62 87 GLY A O 1
#

Radius of gyration: 13.38 Å; Cα contacts (8 Å, |Δi|>4): 179; chains: 1; bounding box: 33×20×42 Å
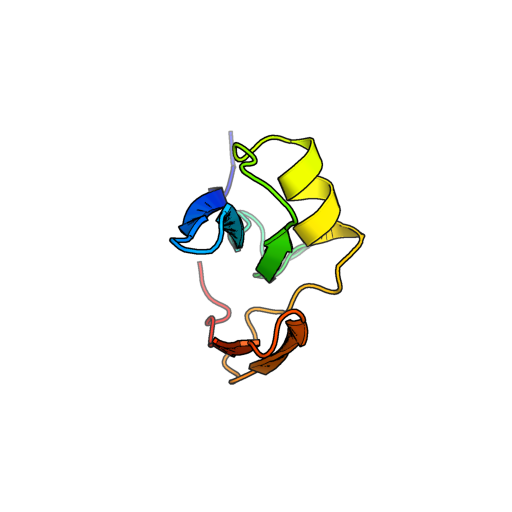
Sequence (87 aa):
EATGVVGVAAYRMSDGKTMAVLFSVPYDYNLYQNWWNVKVYRGWRRADQKMYEDLYYKSSPFKGDDGWHSKYLGYGLRCRGYMNSSG

Solvent-accessible surface area (backbone atoms only — not comparable to full-atom values): 5137 Å² total; per-residue (Å²): 137,89,73,52,56,72,52,54,51,56,42,80,43,96,87,48,25,16,44,35,38,40,43,34,36,55,61,55,67,92,84,43,65,26,36,33,35,75,46,59,43,89,40,80,61,81,65,48,73,69,55,46,49,41,39,64,77,69,57,75,46,44,66,18,68,69,46,81,50,73,48,77,45,54,98,93,41,68,51,75,50,72,39,57,60,72,125

InterPro domains:
  IPR009104 Sea anemone actinoporin-like [PF06369] (2-87)
  IPR015926 Cytolysin/lectin [G3DSA:2.60.270.20] (1-87)
  IPR015926 Cytolysin/lectin [SSF63724] (2-87)
  IPR050677 Actinoporin Pore-Forming Toxin [PTHR40388] (2-60)

Nearest PDB structures (foldseek):
  6k2g-assembly2_B  TM=1.003E+00  e=1.941E-11  Actinia fragacea
  4wdc-assembly1_A  TM=1.002E+00  e=2.858E-11  Actinia fragacea
  1tzq-assembly1_A  TM=9.951E-01  e=8.625E-11  Actinia equina
  4tsp-assembly2_B  TM=9.956E-01  e=8.625E-11  Actinia fragacea
  1iaz-assembly1_B  TM=1.000E+00  e=1.137E-10  Actinia equina

Organism: Actinia equina (NCBI:txid6106)

Foldseek 3Di:
DQFDDWFKDWDQDPVQKIKIKTWDDGRDPVPDWTWIFIEIGHGDDDTDPVNRCCGPPPVDIDTQDQDWDKDDRPPPDIDIDHHHGHD

Secondary structure (DSSP, 8-state):
----EEEEEEEE-TTS-EEEEEEEE-S-TTT---EEEEEEESS-----HHHHHIIIIIS-PEE-SS-EEEEEEETTEEEEEE--S--